Protein AF-A0AAE2BTZ7-F1 (afdb_monomer)

Structure (mmCIF, N/CA/C/O backbone):
data_AF-A0AAE2BTZ7-F1
#
_entry.id   AF-A0AAE2BTZ7-F1
#
loop_
_atom_site.group_PDB
_atom_site.id
_atom_site.type_symbol
_atom_site.label_atom_id
_atom_site.label_alt_id
_atom_site.label_comp_id
_atom_site.label_asym_id
_atom_site.label_entity_id
_atom_site.label_seq_id
_atom_site.pdbx_PDB_ins_code
_atom_site.Cartn_x
_atom_site.Cartn_y
_atom_site.Cartn_z
_atom_site.occupancy
_atom_site.B_iso_or_equiv
_atom_site.auth_seq_id
_atom_site.auth_comp_id
_atom_site.auth_asym_id
_atom_site.auth_atom_id
_atom_site.pdbx_PDB_model_num
ATOM 1 N N . MET A 1 1 ? 13.891 -66.087 16.388 1.00 38.81 1 MET A N 1
ATOM 2 C CA . MET A 1 1 ? 14.483 -64.726 16.412 1.00 38.81 1 MET A CA 1
ATOM 3 C C . MET A 1 1 ? 14.808 -64.371 14.967 1.00 38.81 1 MET A C 1
ATOM 5 O O . MET A 1 1 ? 15.551 -65.118 14.363 1.00 38.81 1 MET A O 1
ATOM 9 N N . ARG A 1 2 ? 14.228 -63.378 14.295 1.00 31.98 2 ARG A N 1
ATOM 10 C CA . ARG A 1 2 ? 13.893 -62.004 14.687 1.00 31.98 2 ARG A CA 1
ATOM 11 C C . ARG A 1 2 ? 12.487 -61.618 14.211 1.00 31.98 2 ARG A C 1
ATOM 13 O O . ARG A 1 2 ? 12.034 -62.075 13.169 1.00 31.98 2 ARG A O 1
ATOM 20 N N . ALA A 1 3 ? 11.835 -60.798 15.027 1.00 35.50 3 ALA A N 1
ATOM 21 C CA . ALA A 1 3 ? 10.498 -60.262 14.836 1.00 35.50 3 ALA A CA 1
ATOM 22 C C . ALA A 1 3 ? 10.443 -59.260 13.668 1.00 35.50 3 ALA A C 1
ATOM 24 O O . ALA A 1 3 ? 11.349 -58.440 13.515 1.00 35.50 3 ALA A O 1
ATOM 25 N N . GLY A 1 4 ? 9.371 -59.330 12.874 1.00 34.28 4 GLY A N 1
ATOM 26 C CA . GLY A 1 4 ? 9.005 -58.303 11.902 1.00 34.28 4 GLY A CA 1
ATOM 27 C C . GLY A 1 4 ? 8.490 -57.059 12.622 1.00 34.28 4 GLY A C 1
ATOM 28 O O . GLY A 1 4 ? 7.611 -57.153 13.478 1.00 34.28 4 GLY A O 1
ATOM 29 N N . LEU A 1 5 ? 9.065 -55.902 12.298 1.00 37.41 5 LEU A N 1
ATOM 30 C CA . LEU A 1 5 ? 8.588 -54.607 12.775 1.00 37.41 5 LEU A CA 1
ATOM 31 C C . LEU A 1 5 ? 7.309 -54.224 12.007 1.00 37.41 5 LEU A C 1
ATOM 33 O O . LEU A 1 5 ? 7.294 -54.332 10.779 1.00 37.41 5 LEU A O 1
ATOM 37 N N . PRO A 1 6 ? 6.240 -53.793 12.696 1.00 36.41 6 PRO A N 1
ATOM 38 C CA . PRO A 1 6 ? 4.984 -53.414 12.062 1.00 36.41 6 PRO A CA 1
ATOM 39 C C . PRO A 1 6 ? 5.128 -52.094 11.296 1.00 36.41 6 PRO A C 1
ATOM 41 O O . PRO A 1 6 ? 5.708 -51.125 11.788 1.00 36.41 6 PRO A O 1
ATOM 44 N N . GLY A 1 7 ? 4.578 -52.065 10.080 1.00 34.19 7 GLY A N 1
ATOM 45 C CA . GLY A 1 7 ? 4.500 -50.869 9.249 1.00 34.19 7 GLY A CA 1
ATOM 46 C C . GLY A 1 7 ? 3.654 -49.785 9.916 1.00 34.19 7 GLY A C 1
ATOM 47 O O . GLY A 1 7 ? 2.502 -50.013 10.283 1.00 34.19 7 GLY A O 1
ATOM 48 N N . ILE A 1 8 ? 4.232 -48.596 10.068 1.00 36.88 8 ILE A N 1
ATOM 49 C CA . ILE A 1 8 ? 3.523 -47.402 10.524 1.00 36.88 8 ILE A CA 1
ATOM 50 C C . ILE A 1 8 ? 2.803 -46.810 9.308 1.00 36.88 8 ILE A C 1
ATOM 52 O O . ILE A 1 8 ? 3.417 -46.164 8.461 1.00 36.88 8 ILE A O 1
ATOM 56 N N . ASN A 1 9 ? 1.495 -47.046 9.222 1.00 32.22 9 ASN A N 1
ATOM 57 C CA . ASN A 1 9 ? 0.607 -46.278 8.355 1.00 32.22 9 ASN A CA 1
ATOM 58 C C . ASN A 1 9 ? 0.383 -44.905 8.996 1.00 32.22 9 ASN A C 1
ATOM 60 O O . ASN A 1 9 ? -0.230 -44.804 10.057 1.00 32.22 9 ASN A O 1
ATOM 64 N N . VAL A 1 10 ? 0.879 -43.848 8.357 1.00 36.38 10 VAL A N 1
ATOM 65 C CA . VAL A 1 10 ? 0.602 -42.467 8.764 1.00 36.38 10 VAL A CA 1
ATOM 66 C C . VAL A 1 10 ? -0.730 -42.061 8.134 1.00 36.38 10 VAL A C 1
ATOM 68 O O . VAL A 1 10 ? -0.799 -41.746 6.948 1.00 36.38 10 VAL A O 1
ATOM 71 N N . THR A 1 11 ? -1.816 -42.116 8.901 1.00 37.38 11 THR A N 1
ATOM 72 C CA . THR A 1 11 ? -3.097 -41.520 8.501 1.00 37.38 11 THR A CA 1
ATOM 73 C C . THR A 1 11 ? -2.983 -39.991 8.536 1.00 37.38 11 THR A C 1
ATOM 75 O O . THR A 1 11 ? -2.417 -39.461 9.497 1.00 37.38 11 THR A O 1
ATOM 78 N N . PRO A 1 12 ? -3.525 -39.249 7.553 1.00 31.81 12 PRO A N 1
ATOM 79 C CA . PRO A 1 12 ? -3.601 -37.800 7.651 1.00 31.81 12 PRO A CA 1
ATOM 80 C C . PRO A 1 12 ? -4.528 -37.424 8.811 1.00 31.81 12 PRO A C 1
ATOM 82 O O . PRO A 1 12 ? -5.665 -37.888 8.878 1.00 31.81 12 PRO A O 1
ATOM 85 N N . TYR A 1 13 ? -4.039 -36.580 9.720 1.00 30.02 13 TYR A N 1
ATOM 86 C CA . TYR A 1 13 ? -4.851 -35.921 10.741 1.00 30.02 13 TYR A CA 1
ATOM 87 C C . TYR A 1 13 ? -5.858 -34.996 10.034 1.00 30.02 13 TYR A C 1
ATOM 89 O O . TYR A 1 13 ? -5.574 -33.832 9.754 1.00 30.02 13 TYR A O 1
ATOM 97 N N . ALA A 1 14 ? -7.034 -35.523 9.699 1.00 36.91 14 ALA A N 1
ATOM 98 C CA . ALA A 1 14 ? -8.214 -34.722 9.416 1.00 36.91 14 ALA A CA 1
ATOM 99 C C . ALA A 1 14 ? -8.785 -34.279 10.769 1.00 36.91 14 ALA A C 1
ATOM 101 O O . ALA A 1 14 ? -9.608 -34.959 11.370 1.00 36.91 14 ALA A O 1
ATOM 102 N N . GLY A 1 15 ? -8.256 -33.179 11.306 1.00 33.31 15 GLY A N 1
ATOM 103 C CA . GLY A 1 15 ? -8.880 -32.501 12.434 1.00 33.31 15 GLY A CA 1
ATOM 104 C C . GLY A 1 15 ? -10.167 -31.841 11.957 1.00 33.31 15 GLY A C 1
ATOM 105 O O . GLY A 1 15 ? -10.117 -30.860 11.215 1.00 33.31 15 GLY A O 1
ATOM 106 N N . ASP A 1 16 ? -11.305 -32.393 12.365 1.00 33.78 16 ASP A N 1
ATOM 107 C CA . ASP A 1 16 ? -12.625 -31.811 12.160 1.00 33.78 16 ASP A CA 1
ATOM 108 C C . ASP A 1 16 ? -12.706 -30.436 12.836 1.00 33.78 16 ASP A C 1
ATOM 110 O O . ASP A 1 16 ? -12.914 -30.315 14.043 1.00 33.78 16 ASP A O 1
ATOM 114 N N . TYR A 1 17 ? -12.591 -29.362 12.054 1.00 36.69 17 TYR A N 1
ATOM 115 C CA . TYR A 1 17 ? -13.020 -28.030 12.483 1.00 36.69 17 TYR A CA 1
ATOM 116 C C . TYR A 1 17 ? -14.547 -27.919 12.375 1.00 36.69 17 TYR A C 1
ATOM 118 O O . TYR A 1 17 ? -15.086 -27.091 11.640 1.00 36.69 17 TYR A O 1
ATOM 126 N N . SER A 1 18 ? -15.274 -28.758 13.107 1.00 37.16 18 SER A N 1
ATOM 127 C CA . SER A 1 18 ? -16.682 -28.501 13.391 1.00 37.16 18 SER A CA 1
ATOM 128 C C . SER A 1 18 ? -16.771 -27.430 14.478 1.00 37.16 18 SER A C 1
ATOM 130 O O . SER A 1 18 ? -16.454 -27.678 15.639 1.00 37.16 18 SER A O 1
ATOM 132 N N . LEU A 1 19 ? -17.190 -26.223 14.084 1.00 39.94 19 LEU A N 1
ATOM 133 C CA . LEU A 1 19 ? -17.519 -25.130 15.001 1.00 39.94 19 LEU A CA 1
ATOM 134 C C . LEU A 1 19 ? -18.556 -25.604 16.044 1.00 39.94 19 LEU A C 1
ATOM 136 O O . LEU A 1 19 ? -19.564 -26.206 15.654 1.00 39.94 19 LEU A O 1
ATOM 140 N N . PRO A 1 20 ? -18.365 -25.327 17.348 1.00 36.34 20 PRO A N 1
ATOM 141 C CA . PRO A 1 20 ? -19.341 -25.685 18.370 1.00 36.34 20 PRO A CA 1
ATOM 142 C C . PRO A 1 20 ? -20.659 -24.928 18.139 1.00 36.34 20 PRO A C 1
ATOM 144 O O . PRO A 1 20 ? -20.695 -23.704 18.024 1.00 36.34 20 PRO A O 1
ATOM 147 N N . LYS A 1 21 ? -21.772 -25.666 18.068 1.00 41.78 21 LYS A N 1
ATOM 148 C CA . LYS A 1 21 ? -23.113 -25.158 17.719 1.00 41.78 21 LYS A CA 1
ATOM 149 C C . LYS A 1 21 ? -23.847 -24.392 18.840 1.00 41.78 21 LYS A C 1
ATOM 151 O O . LYS A 1 21 ? -25.071 -24.305 18.795 1.00 41.78 21 LYS A O 1
ATOM 156 N N . SER A 1 22 ? -23.173 -23.803 19.830 1.00 49.59 22 SER A N 1
ATOM 157 C CA . SER A 1 22 ? -23.888 -23.180 20.965 1.00 49.59 22 SER A CA 1
ATOM 158 C C . SER A 1 22 ? -23.295 -21.887 21.536 1.00 49.59 22 SER A C 1
ATOM 160 O O . SER A 1 22 ? -23.514 -21.591 22.707 1.00 49.59 22 SER A O 1
ATOM 162 N N . GLU A 1 23 ? -22.617 -21.061 20.736 1.00 43.88 23 GLU A N 1
ATOM 163 C CA . GLU A 1 23 ? -22.021 -19.797 21.215 1.00 43.88 23 GLU A CA 1
ATOM 164 C C . GLU A 1 23 ? -22.829 -18.527 20.855 1.00 43.88 23 GLU A C 1
ATOM 166 O O . GLU A 1 23 ? -22.282 -17.449 20.642 1.00 43.88 23 GLU A O 1
ATOM 171 N N . ASN A 1 24 ? -24.162 -18.617 20.795 1.00 45.62 24 ASN A N 1
ATOM 172 C CA . ASN A 1 24 ? -25.027 -17.491 20.389 1.00 45.62 24 ASN A CA 1
ATOM 173 C C . ASN A 1 24 ? -25.547 -16.610 21.548 1.00 45.62 24 ASN A C 1
ATOM 175 O O . ASN A 1 24 ? -26.461 -15.803 21.350 1.00 45.62 24 ASN A O 1
ATOM 179 N N . ALA A 1 25 ? -24.990 -16.736 22.757 1.00 42.78 25 ALA A N 1
ATOM 180 C CA . ALA A 1 25 ? -25.449 -15.975 23.927 1.00 42.78 25 ALA A CA 1
ATOM 181 C C . ALA A 1 25 ? -24.468 -14.887 24.411 1.00 42.78 25 ALA A C 1
ATOM 183 O O . ALA A 1 25 ? -24.919 -13.880 24.948 1.00 42.78 25 ALA A O 1
ATOM 184 N N . ALA A 1 26 ? -23.157 -15.027 24.182 1.00 45.28 26 ALA A N 1
ATOM 185 C CA . ALA A 1 26 ? -22.150 -14.154 24.804 1.00 45.28 26 ALA A CA 1
ATOM 186 C C . ALA A 1 26 ? -21.863 -12.837 24.049 1.00 45.28 26 ALA A C 1
ATOM 188 O O . ALA A 1 26 ? -21.275 -11.919 24.612 1.00 45.28 26 ALA A O 1
ATOM 189 N N . TRP A 1 27 ? -22.302 -12.703 22.793 1.00 48.53 27 TRP A N 1
ATOM 190 C CA . TRP A 1 27 ? -21.888 -11.600 21.909 1.00 48.53 27 TRP A CA 1
ATOM 191 C C . TRP A 1 27 ? -22.938 -10.490 21.710 1.00 48.53 27 TRP A C 1
ATOM 193 O O . TRP A 1 27 ? -22.724 -9.581 20.911 1.00 48.53 27 TRP A O 1
ATOM 203 N N . ARG A 1 28 ? -24.060 -10.496 22.448 1.00 45.94 28 ARG A N 1
ATOM 204 C CA . ARG A 1 28 ? -25.170 -9.521 22.298 1.00 45.94 28 ARG A CA 1
ATOM 205 C C . ARG A 1 28 ? -24.895 -8.123 22.888 1.00 45.94 28 ARG A C 1
ATOM 207 O O . ARG A 1 28 ? -25.807 -7.471 23.385 1.00 45.94 28 ARG A O 1
ATOM 214 N N . GLY A 1 29 ? -23.652 -7.655 22.842 1.00 50.81 29 GLY A N 1
ATOM 215 C CA . GLY A 1 29 ? -23.270 -6.350 23.396 1.00 50.81 29 GLY A CA 1
ATOM 216 C C . GLY A 1 29 ? -21.878 -5.855 23.016 1.00 50.81 29 GLY A C 1
ATOM 217 O O . GLY A 1 29 ? -21.528 -4.728 23.354 1.00 50.81 29 GLY A O 1
ATOM 218 N N . VAL A 1 30 ? -21.082 -6.654 22.297 1.00 54.88 30 VAL A N 1
ATOM 219 C CA . VAL A 1 30 ? -19.806 -6.180 21.757 1.00 54.88 30 VAL A CA 1
ATOM 220 C C . VAL A 1 30 ? -20.121 -5.413 20.473 1.00 54.88 30 VAL A C 1
ATOM 222 O O . VAL A 1 30 ? -20.636 -6.024 19.532 1.00 54.88 30 VAL A O 1
ATOM 225 N N . PRO A 1 31 ? -19.871 -4.089 20.403 1.00 54.28 31 PRO A N 1
ATOM 226 C CA . PRO A 1 31 ? -20.036 -3.360 19.154 1.00 54.28 31 PRO A CA 1
ATOM 227 C C . PRO A 1 31 ? -19.192 -4.055 18.082 1.00 54.28 31 PRO A C 1
ATOM 229 O O . PRO A 1 31 ? -18.074 -4.478 18.393 1.00 54.28 31 PRO A O 1
ATOM 232 N N . PRO A 1 32 ? -19.700 -4.219 16.846 1.00 57.31 32 PRO A N 1
ATOM 233 C CA . PRO A 1 32 ? -18.984 -4.939 15.804 1.00 57.31 32 PRO A CA 1
ATOM 234 C C . PRO A 1 32 ? -17.583 -4.346 15.666 1.00 57.31 32 PRO A C 1
ATOM 236 O O . PRO A 1 32 ? -17.412 -3.198 15.253 1.00 57.31 32 PRO A O 1
ATOM 239 N N . THR A 1 33 ? -16.572 -5.114 16.067 1.00 59.81 33 THR A N 1
ATOM 240 C CA . THR A 1 33 ? -15.187 -4.679 15.962 1.00 59.81 33 THR A CA 1
ATOM 241 C C . THR A 1 33 ? -14.870 -4.548 14.482 1.00 59.81 33 THR A C 1
ATOM 243 O O . THR A 1 33 ? -15.065 -5.481 13.697 1.00 59.81 33 THR A O 1
ATOM 246 N N . ILE A 1 34 ? -14.403 -3.363 14.074 1.00 66.81 34 ILE A N 1
ATOM 247 C CA . ILE A 1 34 ? -13.940 -3.140 12.704 1.00 66.81 34 ILE A CA 1
ATOM 248 C C . ILE A 1 34 ? -12.759 -4.084 12.481 1.00 66.81 34 ILE A C 1
ATOM 250 O O . ILE A 1 34 ? -11.638 -3.844 12.935 1.00 66.81 34 ILE A O 1
ATOM 254 N N . THR A 1 35 ? -13.041 -5.197 11.810 1.00 78.19 35 THR A N 1
ATOM 255 C CA . THR A 1 35 ? -12.050 -6.223 11.515 1.00 78.19 35 THR A CA 1
ATOM 256 C C . THR A 1 35 ? -11.060 -5.644 10.516 1.00 78.19 35 THR A C 1
ATOM 258 O O . THR A 1 35 ? -11.434 -5.291 9.396 1.00 78.19 35 THR A O 1
ATOM 261 N N . MET A 1 36 ? -9.790 -5.541 10.907 1.00 86.56 36 MET A N 1
ATOM 262 C CA . MET A 1 36 ? -8.735 -5.174 9.968 1.00 86.56 36 MET A CA 1
ATOM 263 C C . MET A 1 36 ? -8.507 -6.310 8.989 1.00 86.56 36 MET A C 1
ATOM 265 O O . MET A 1 36 ? -8.199 -7.433 9.382 1.00 86.56 36 MET A O 1
ATOM 269 N N . ARG A 1 37 ? -8.625 -5.994 7.703 1.00 93.31 37 ARG A N 1
ATOM 270 C CA . ARG A 1 37 ? -8.323 -6.920 6.620 1.00 93.31 37 ARG A CA 1
ATOM 271 C C . ARG A 1 37 ? -7.193 -6.359 5.779 1.00 93.31 37 ARG A C 1
ATOM 273 O O . ARG A 1 37 ? -7.306 -5.276 5.204 1.00 93.31 37 ARG A O 1
ATOM 280 N N . ILE A 1 38 ? -6.105 -7.111 5.736 1.00 95.12 38 ILE A N 1
ATOM 281 C CA . ILE A 1 38 ? -4.864 -6.744 5.065 1.00 95.12 38 ILE A CA 1
ATOM 282 C C . ILE A 1 38 ? -4.673 -7.708 3.903 1.00 95.12 38 ILE A C 1
ATOM 284 O O . ILE A 1 38 ? -4.874 -8.910 4.059 1.00 95.12 38 ILE A O 1
ATOM 288 N N . GLY A 1 39 ? -4.305 -7.184 2.740 1.00 94.88 39 GLY A N 1
ATOM 289 C CA . GLY A 1 39 ? -3.989 -7.994 1.572 1.00 94.88 39 GLY A CA 1
ATOM 290 C C . GLY A 1 39 ? -2.614 -7.678 1.005 1.00 94.88 39 GLY A C 1
ATOM 291 O O . GLY A 1 39 ? -2.009 -6.644 1.298 1.00 94.88 39 GLY A O 1
ATOM 292 N N . PHE A 1 40 ? -2.160 -8.543 0.107 1.00 93.94 40 PHE A N 1
ATOM 293 C CA . PHE A 1 40 ? -1.043 -8.260 -0.782 1.00 93.94 40 PHE A CA 1
ATOM 294 C C . PHE A 1 40 ? -1.310 -8.860 -2.163 1.00 93.94 40 PHE A C 1
ATOM 296 O O . PHE A 1 40 ? -1.968 -9.893 -2.283 1.00 93.94 40 PHE A O 1
ATOM 303 N N . TRP A 1 41 ? -0.816 -8.211 -3.216 1.00 94.12 41 TRP A N 1
ATOM 304 C CA . TRP A 1 41 ? -0.949 -8.710 -4.579 1.00 94.12 41 TRP A CA 1
ATOM 305 C C . TRP A 1 41 ? 0.242 -8.320 -5.452 1.00 94.12 41 TRP A C 1
ATOM 307 O O . TRP A 1 41 ? 0.524 -7.144 -5.679 1.00 94.12 41 TRP A O 1
ATOM 317 N N . ASN A 1 42 ? 0.910 -9.328 -6.005 1.00 91.94 42 ASN A N 1
ATOM 318 C CA . ASN A 1 42 ? 1.844 -9.149 -7.107 1.00 91.94 42 ASN A CA 1
ATOM 319 C C . ASN A 1 42 ? 1.085 -8.969 -8.433 1.00 91.94 42 ASN A C 1
ATOM 321 O O . ASN A 1 42 ? 0.561 -9.928 -9.003 1.00 91.94 42 ASN A O 1
ATOM 325 N N . VAL A 1 43 ? 1.023 -7.728 -8.922 1.00 89.44 43 VAL A N 1
ATOM 326 C CA . VAL A 1 43 ? 0.234 -7.360 -10.112 1.00 89.44 43 VAL A CA 1
ATOM 327 C C . VAL A 1 43 ? 1.003 -7.517 -11.426 1.00 89.44 43 VAL A C 1
ATOM 329 O O . VAL A 1 43 ? 0.366 -7.555 -12.489 1.00 89.44 43 VAL A O 1
ATOM 332 N N . ARG A 1 44 ? 2.341 -7.637 -11.353 1.00 86.69 44 ARG A N 1
ATOM 333 C CA . ARG A 1 44 ? 3.292 -7.716 -12.482 1.00 86.69 44 ARG A CA 1
ATOM 334 C C . ARG A 1 44 ? 3.154 -6.581 -13.504 1.00 86.69 44 ARG A C 1
ATOM 336 O O . ARG A 1 44 ? 3.282 -6.788 -14.711 1.00 86.69 44 ARG A O 1
ATOM 343 N N . GLY A 1 45 ? 2.911 -5.370 -13.017 1.00 84.38 45 GLY A N 1
ATOM 344 C CA . GLY A 1 45 ? 2.709 -4.157 -13.803 1.00 84.38 45 GLY A CA 1
ATOM 345 C C . GLY A 1 45 ? 1.375 -3.490 -13.479 1.00 84.38 45 GLY A C 1
ATOM 346 O O . GLY A 1 45 ? 0.310 -4.092 -13.616 1.00 84.38 45 GLY A O 1
ATOM 347 N N . PHE A 1 46 ? 1.433 -2.219 -13.091 1.00 85.19 46 PHE A N 1
ATOM 348 C CA . PHE A 1 46 ? 0.301 -1.436 -12.595 1.00 85.19 46 PHE A CA 1
ATOM 349 C C . PHE A 1 46 ? 0.032 -0.175 -13.433 1.00 85.19 46 PHE A C 1
ATOM 351 O O . PHE A 1 46 ? -0.548 0.791 -12.952 1.00 85.19 46 PHE A O 1
ATOM 358 N N . ASN A 1 47 ? 0.433 -0.175 -14.708 1.00 83.25 47 ASN A N 1
ATOM 359 C CA . ASN A 1 47 ? 0.256 0.976 -15.605 1.00 83.25 47 ASN A CA 1
ATOM 360 C C . ASN A 1 47 ? -1.071 0.955 -16.397 1.00 83.25 47 ASN A C 1
ATOM 362 O O . ASN A 1 47 ? -1.458 1.945 -17.008 1.00 83.25 47 ASN A O 1
ATOM 366 N N . ARG A 1 48 ? -1.790 -0.176 -16.412 1.00 84.38 48 ARG A N 1
ATOM 367 C CA . ARG A 1 48 ? -3.017 -0.340 -17.213 1.00 84.38 48 ARG A CA 1
ATOM 368 C C . ARG A 1 48 ? -4.279 -0.076 -16.376 1.00 84.38 48 ARG A C 1
ATOM 370 O O . ARG A 1 48 ? -4.399 -0.687 -15.314 1.00 84.38 48 ARG A O 1
ATOM 377 N N . PRO A 1 49 ? -5.272 0.690 -16.874 1.00 84.31 49 PRO A N 1
ATOM 378 C CA . PRO A 1 49 ? -6.525 0.958 -16.154 1.00 84.31 49 PRO A CA 1
ATOM 379 C C . PRO A 1 49 ? -7.278 -0.295 -15.685 1.00 84.31 49 PRO A C 1
ATOM 381 O O . PRO A 1 49 ? -7.821 -0.322 -14.585 1.00 84.31 49 PRO A O 1
ATOM 384 N N . LEU A 1 50 ? -7.252 -1.377 -16.473 1.00 85.44 50 LEU A N 1
ATOM 385 C CA . LEU A 1 50 ? -7.861 -2.657 -16.086 1.00 85.44 50 LEU A CA 1
ATOM 386 C C . LEU A 1 50 ? -7.274 -3.221 -14.782 1.00 85.44 50 LEU A C 1
ATOM 388 O O . LEU A 1 50 ? -7.995 -3.810 -13.981 1.00 85.44 50 LEU A O 1
ATOM 392 N N . LYS A 1 51 ? -5.975 -3.013 -14.534 1.00 87.62 51 LYS A N 1
ATOM 393 C CA . LYS A 1 51 ? -5.321 -3.438 -13.290 1.00 87.62 51 LYS A CA 1
ATOM 394 C C . LYS A 1 51 ? -5.747 -2.562 -12.115 1.00 87.62 51 LYS A C 1
ATOM 396 O O . LYS A 1 51 ? -5.939 -3.093 -11.027 1.00 87.62 51 LYS A O 1
ATOM 401 N N . HIS A 1 52 ? -5.940 -1.259 -12.334 1.00 90.88 52 HIS A N 1
ATOM 402 C CA . HIS A 1 52 ? -6.466 -0.341 -11.3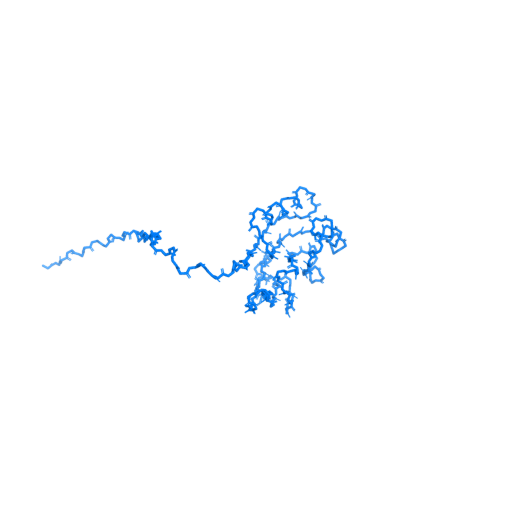14 1.00 90.88 52 HIS A CA 1
ATOM 403 C C . HIS A 1 52 ? -7.855 -0.792 -10.859 1.00 90.88 52 HIS A C 1
ATOM 405 O O . HIS A 1 52 ? -8.079 -0.962 -9.663 1.00 90.88 52 HIS A O 1
ATOM 411 N N . ASN A 1 53 ? -8.734 -1.111 -11.814 1.00 90.25 53 ASN A N 1
ATOM 412 C CA . ASN A 1 53 ? -10.066 -1.651 -11.532 1.00 90.25 53 ASN A CA 1
ATOM 413 C C . ASN A 1 53 ? -10.002 -3.005 -10.817 1.00 90.25 53 ASN A C 1
ATOM 415 O O . ASN A 1 53 ? -10.761 -3.231 -9.881 1.00 90.25 53 ASN A O 1
ATOM 419 N N . GLY A 1 54 ? -9.080 -3.888 -11.212 1.00 91.75 54 GLY A N 1
ATOM 420 C CA . GLY A 1 54 ? -8.868 -5.164 -10.527 1.00 91.75 54 GLY A CA 1
ATOM 421 C C . GLY A 1 54 ? -8.458 -4.984 -9.063 1.00 91.75 54 GLY A C 1
ATOM 422 O O . GLY A 1 54 ? -8.999 -5.651 -8.185 1.00 91.75 54 GLY A O 1
ATOM 423 N N . VAL A 1 55 ? -7.546 -4.049 -8.778 1.00 92.44 55 VAL A N 1
ATOM 424 C CA . VAL A 1 55 ? -7.129 -3.733 -7.402 1.00 92.44 55 VAL A CA 1
ATOM 425 C C . VAL A 1 55 ? -8.278 -3.107 -6.609 1.00 92.44 55 VAL A C 1
ATOM 427 O O . VAL A 1 55 ? -8.512 -3.493 -5.465 1.00 92.44 55 VAL A O 1
ATOM 430 N N . ALA A 1 56 ? -9.051 -2.206 -7.218 1.00 92.75 56 ALA A N 1
ATOM 431 C CA . ALA A 1 56 ? -10.239 -1.634 -6.588 1.00 92.75 56 ALA A CA 1
ATOM 432 C C . ALA A 1 56 ? -11.309 -2.682 -6.281 1.00 92.75 56 ALA A C 1
ATOM 434 O O . ALA A 1 56 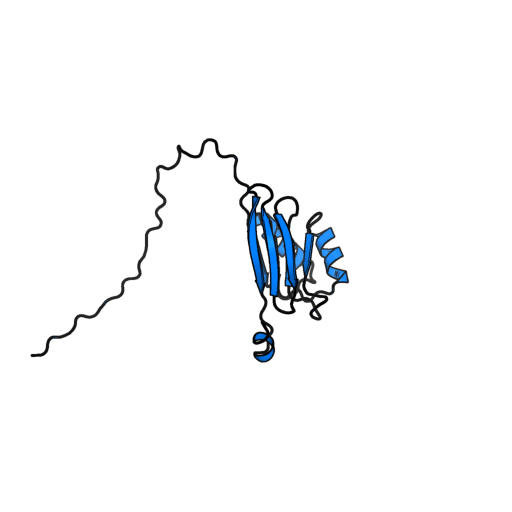? -11.884 -2.683 -5.191 1.00 92.75 56 ALA A O 1
ATOM 435 N N . HIS A 1 57 ? -11.527 -3.619 -7.200 1.00 94.06 57 HIS A N 1
ATOM 436 C CA . HIS A 1 57 ? -12.434 -4.736 -6.990 1.00 94.06 57 HIS A CA 1
ATOM 437 C C . HIS A 1 57 ? -11.962 -5.635 -5.840 1.00 94.06 57 HIS A C 1
ATOM 439 O O . HIS A 1 57 ? -12.759 -5.967 -4.965 1.00 94.06 57 HIS A O 1
ATOM 445 N N . LEU A 1 58 ? -10.663 -5.955 -5.780 1.00 93.62 58 LEU A N 1
ATOM 446 C CA . LEU A 1 58 ? -10.069 -6.741 -4.695 1.00 93.62 58 LEU A CA 1
ATOM 447 C C . LEU A 1 58 ? -10.285 -6.080 -3.327 1.00 93.62 58 LEU A C 1
ATOM 449 O O . LEU A 1 58 ? -10.693 -6.752 -2.378 1.00 93.62 58 LEU A O 1
ATOM 453 N N . ILE A 1 59 ? -10.031 -4.772 -3.232 1.00 94.25 59 ILE A N 1
ATOM 454 C CA . ILE A 1 59 ? -10.229 -3.995 -2.003 1.00 94.25 59 ILE A CA 1
ATOM 455 C C . ILE A 1 59 ? -11.698 -4.016 -1.591 1.00 94.25 59 ILE A C 1
ATOM 457 O O . ILE A 1 59 ? -11.999 -4.301 -0.432 1.00 94.25 59 ILE A O 1
ATOM 461 N N . LYS A 1 60 ? -12.612 -3.756 -2.531 1.00 93.56 60 LYS A N 1
ATOM 462 C CA . LYS A 1 60 ? -14.049 -3.6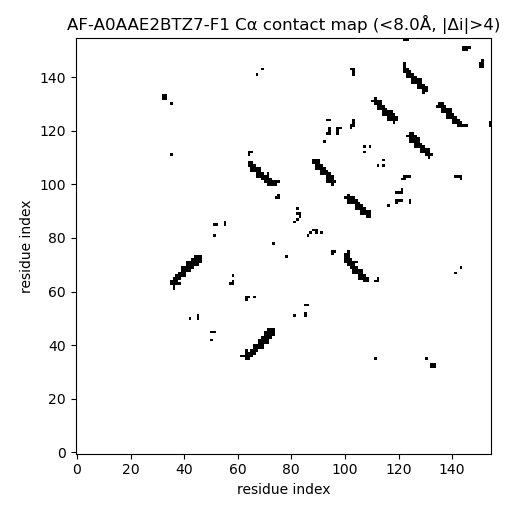74 -2.254 1.00 93.56 60 LYS A CA 1
ATOM 463 C C . LYS A 1 60 ? -14.633 -5.021 -1.827 1.00 93.56 60 LYS A C 1
ATOM 465 O O . LYS A 1 60 ? -15.283 -5.086 -0.786 1.00 93.56 60 LYS A O 1
ATOM 470 N N . ASN A 1 61 ? -14.380 -6.090 -2.584 1.00 95.06 61 ASN A N 1
ATOM 471 C CA . ASN A 1 61 ? -14.943 -7.414 -2.297 1.00 95.06 61 ASN A CA 1
ATOM 472 C C . ASN A 1 61 ? -14.434 -7.978 -0.971 1.00 95.06 61 ASN A C 1
ATOM 474 O O . ASN A 1 61 ? -15.208 -8.539 -0.198 1.00 95.06 61 ASN A O 1
ATOM 478 N N . ASN A 1 62 ? -13.146 -7.794 -0.681 1.00 94.12 62 ASN A N 1
ATOM 479 C CA . ASN A 1 62 ? -12.561 -8.317 0.548 1.00 94.12 62 ASN A CA 1
ATOM 480 C C . ASN A 1 62 ? -12.644 -7.332 1.717 1.00 94.12 62 ASN A C 1
ATOM 482 O O . ASN A 1 62 ? -12.314 -7.716 2.835 1.00 94.12 62 ASN A O 1
ATOM 486 N N . ARG A 1 63 ? -13.125 -6.100 1.502 1.00 93.31 63 ARG A N 1
ATOM 487 C CA . ARG A 1 63 ? -13.169 -5.021 2.506 1.00 93.31 63 ARG A CA 1
ATOM 488 C C . ARG A 1 63 ? -11.788 -4.747 3.112 1.00 93.31 63 ARG A C 1
ATOM 490 O O . ARG A 1 63 ? -11.640 -4.676 4.329 1.00 93.31 63 ARG A O 1
ATOM 497 N N . LEU A 1 64 ? -10.769 -4.663 2.259 1.00 95.38 64 LEU A N 1
ATOM 498 C CA . LEU A 1 64 ? -9.395 -4.428 2.703 1.00 95.38 64 LEU A CA 1
ATOM 499 C C . LEU A 1 64 ? -9.236 -2.992 3.209 1.00 95.38 64 LEU A C 1
ATOM 501 O O . LEU A 1 64 ? -9.740 -2.055 2.594 1.00 95.38 64 LEU A O 1
ATOM 505 N N . CYS A 1 65 ? -8.492 -2.821 4.297 1.00 94.56 65 CYS A N 1
ATOM 506 C CA . CYS A 1 65 ? -8.087 -1.509 4.807 1.00 94.56 65 CYS A CA 1
ATOM 507 C C . CYS A 1 65 ? -6.624 -1.172 4.491 1.00 94.56 65 CYS A C 1
ATOM 509 O O . CYS A 1 65 ? -6.234 -0.012 4.579 1.00 94.56 65 CYS A O 1
ATOM 511 N N . LEU A 1 66 ? -5.825 -2.179 4.132 1.00 96.44 66 LEU A N 1
ATOM 512 C CA . LEU A 1 66 ? -4.407 -2.076 3.800 1.00 96.44 66 LEU A CA 1
ATOM 513 C C . LEU A 1 66 ? -4.095 -3.081 2.686 1.00 96.44 66 LEU A C 1
ATOM 515 O O . LEU A 1 66 ? -4.498 -4.244 2.771 1.00 96.44 66 LEU A O 1
ATOM 519 N N . LEU A 1 67 ? -3.380 -2.644 1.653 1.00 97.06 67 LEU A N 1
ATOM 520 C CA . LEU A 1 67 ? -2.961 -3.496 0.545 1.00 97.06 67 LEU A CA 1
ATOM 521 C C . LEU A 1 67 ? -1.516 -3.193 0.139 1.00 97.06 67 LEU A C 1
ATOM 523 O O . LEU A 1 67 ? -1.185 -2.056 -0.192 1.00 97.06 67 LEU A O 1
ATOM 527 N N . GLY A 1 68 ? -0.681 -4.231 0.100 1.00 95.69 68 GLY A N 1
ATOM 528 C CA . GLY A 1 68 ? 0.635 -4.190 -0.538 1.00 95.69 68 GLY A CA 1
ATOM 529 C C . GLY A 1 68 ? 0.561 -4.625 -2.002 1.00 95.69 68 GLY A C 1
ATOM 530 O O . GLY A 1 68 ? 0.152 -5.741 -2.304 1.00 95.69 68 GLY A O 1
ATOM 531 N N . ILE A 1 69 ? 0.972 -3.767 -2.924 1.00 93.44 69 ILE A N 1
ATOM 532 C CA . ILE A 1 69 ? 0.996 -4.014 -4.365 1.00 93.44 69 ILE A CA 1
ATOM 533 C C . ILE A 1 69 ? 2.453 -4.205 -4.792 1.00 93.44 69 ILE A C 1
ATOM 535 O O . ILE A 1 69 ? 3.279 -3.304 -4.630 1.00 93.44 69 ILE A O 1
ATOM 539 N N . LEU A 1 70 ? 2.765 -5.378 -5.346 1.00 91.12 70 LEU A N 1
ATOM 540 C CA . LEU A 1 70 ? 4.125 -5.765 -5.731 1.00 91.12 70 LEU A CA 1
ATOM 541 C C . LEU A 1 70 ? 4.312 -5.766 -7.253 1.00 91.12 70 LEU A C 1
ATOM 543 O O . LEU A 1 70 ? 3.371 -6.011 -8.012 1.00 91.12 70 LEU A O 1
ATOM 547 N N . GLU A 1 71 ? 5.550 -5.525 -7.685 1.00 86.44 71 GLU A N 1
ATOM 548 C CA . GLU A 1 71 ? 5.961 -5.420 -9.090 1.00 86.44 71 GLU A CA 1
ATOM 549 C C . GLU A 1 71 ? 5.136 -4.399 -9.886 1.00 86.44 71 GLU A C 1
ATOM 551 O O . GLU A 1 71 ? 4.643 -4.685 -10.979 1.00 86.44 71 GLU A O 1
ATOM 556 N N . THR A 1 72 ? 4.962 -3.191 -9.352 1.00 83.06 72 THR A N 1
ATOM 557 C CA . THR A 1 72 ? 4.135 -2.160 -9.997 1.00 83.06 72 THR A CA 1
ATOM 558 C C . THR A 1 72 ? 4.705 -1.685 -11.333 1.00 83.06 72 THR A C 1
ATOM 560 O O . THR A 1 72 ? 3.915 -1.393 -12.230 1.00 83.06 72 THR A O 1
ATOM 563 N N . LYS A 1 73 ? 6.035 -1.658 -11.518 1.00 81.81 73 LYS A N 1
ATOM 564 C CA . LYS A 1 73 ? 6.679 -1.176 -12.760 1.00 81.81 73 LYS A CA 1
ATOM 565 C C . LYS A 1 73 ? 6.202 0.244 -13.121 1.00 81.81 73 LYS A C 1
ATOM 567 O O . LYS A 1 73 ? 5.885 0.522 -14.277 1.00 81.81 73 LYS A O 1
ATOM 572 N N . LEU A 1 74 ? 6.058 1.099 -12.109 1.00 78.44 74 LEU A N 1
ATOM 573 C CA . LEU A 1 74 ? 5.532 2.460 -12.215 1.00 78.44 74 LEU A CA 1
ATOM 574 C C . LEU A 1 74 ? 6.620 3.496 -11.915 1.00 78.44 74 LEU A C 1
ATOM 576 O O . LEU A 1 74 ? 7.597 3.214 -11.227 1.00 78.44 74 LEU A O 1
ATOM 580 N N . THR A 1 75 ? 6.417 4.716 -12.408 1.00 75.56 75 THR A N 1
ATOM 581 C CA . THR A 1 75 ? 7.200 5.899 -12.030 1.00 75.56 75 THR A CA 1
ATOM 582 C C . THR A 1 75 ? 6.489 6.679 -10.922 1.00 75.56 75 THR A C 1
ATOM 584 O O . THR A 1 75 ? 5.258 6.648 -10.828 1.00 75.56 75 THR A O 1
ATOM 587 N N . THR A 1 76 ? 7.244 7.415 -10.102 1.00 71.75 76 THR A N 1
ATOM 588 C CA . THR A 1 76 ? 6.717 8.185 -8.958 1.00 71.75 76 THR A CA 1
ATOM 589 C C . THR A 1 76 ? 5.617 9.173 -9.371 1.00 71.75 76 THR A C 1
ATOM 591 O O . THR A 1 76 ? 4.575 9.254 -8.720 1.00 71.75 76 THR A O 1
ATOM 594 N N . SER A 1 77 ? 5.772 9.842 -10.521 1.00 75.44 77 SER A N 1
ATOM 595 C CA . SER A 1 77 ? 4.795 10.806 -11.054 1.00 75.44 77 SER A CA 1
ATOM 596 C C . SER A 1 77 ? 3.446 10.184 -11.441 1.00 75.44 77 SER A C 1
ATOM 598 O O . SER A 1 77 ? 2.410 10.848 -11.380 1.00 75.44 77 SER A O 1
ATOM 600 N N . ALA A 1 78 ? 3.417 8.901 -11.813 1.00 78.75 78 ALA A N 1
ATOM 601 C CA . ALA A 1 78 ? 2.184 8.222 -12.195 1.00 78.75 78 ALA A CA 1
ATOM 602 C C . ALA A 1 78 ? 1.346 7.790 -10.980 1.00 78.75 78 ALA A C 1
ATOM 604 O O . ALA A 1 78 ? 0.117 7.780 -11.071 1.00 78.75 78 ALA A O 1
ATOM 605 N N . ILE A 1 79 ? 1.980 7.456 -9.848 1.00 83.25 79 ILE A N 1
ATOM 606 C CA . ILE A 1 79 ? 1.294 6.888 -8.676 1.00 83.25 79 ILE A CA 1
ATOM 607 C C . ILE A 1 79 ? 0.292 7.869 -8.097 1.00 83.25 79 ILE A C 1
ATOM 609 O O . ILE A 1 79 ? -0.871 7.510 -7.957 1.00 83.25 79 ILE A O 1
ATOM 613 N N . ALA A 1 80 ? 0.726 9.089 -7.766 1.00 83.88 80 ALA A N 1
ATOM 614 C CA . ALA A 1 80 ? -0.133 10.064 -7.095 1.00 83.88 80 ALA A CA 1
ATOM 615 C C . ALA A 1 80 ? -1.436 10.276 -7.880 1.00 83.88 80 ALA A C 1
ATOM 617 O O . ALA A 1 80 ? -2.528 10.215 -7.321 1.00 83.88 80 ALA A O 1
ATOM 618 N N . ARG A 1 81 ? -1.329 10.389 -9.209 1.00 87.25 81 ARG A N 1
ATOM 619 C CA . ARG A 1 81 ? -2.482 10.485 -10.111 1.00 87.25 81 ARG A CA 1
ATOM 620 C C . ARG A 1 81 ? -3.360 9.230 -10.091 1.00 87.25 81 ARG A C 1
ATOM 622 O O . ARG A 1 81 ? -4.581 9.354 -10.045 1.00 87.25 81 ARG A O 1
ATOM 629 N N . ILE A 1 82 ? -2.771 8.034 -10.145 1.00 87.50 82 ILE A N 1
ATOM 630 C CA . ILE A 1 82 ? -3.516 6.762 -10.130 1.00 87.50 82 ILE A CA 1
ATOM 631 C C . ILE A 1 82 ? -4.245 6.574 -8.797 1.00 87.50 82 ILE A C 1
ATOM 633 O O . ILE A 1 82 ? -5.425 6.224 -8.803 1.00 87.50 82 ILE A O 1
ATOM 637 N N . ILE A 1 83 ? -3.566 6.817 -7.676 1.00 90.19 83 ILE A N 1
ATOM 638 C CA . ILE A 1 83 ? -4.119 6.652 -6.331 1.00 90.19 83 ILE A CA 1
ATOM 639 C C . ILE A 1 83 ? -5.226 7.664 -6.084 1.00 90.19 83 ILE A C 1
ATOM 641 O O . ILE A 1 83 ? -6.332 7.247 -5.768 1.00 90.19 83 ILE A O 1
ATOM 645 N N . ASN A 1 84 ? -4.998 8.953 -6.344 1.00 89.00 84 ASN A N 1
ATOM 646 C CA . ASN A 1 84 ? -6.029 9.973 -6.143 1.00 89.00 84 ASN A CA 1
ATOM 647 C C . ASN A 1 84 ? -7.280 9.713 -6.994 1.00 89.00 84 ASN A C 1
ATOM 649 O O . ASN A 1 84 ? -8.395 9.955 -6.542 1.00 89.00 84 ASN A O 1
ATOM 653 N N . ARG A 1 85 ? -7.108 9.184 -8.213 1.00 89.62 85 ARG A N 1
ATOM 654 C CA . ARG A 1 85 ? -8.224 8.842 -9.103 1.00 89.62 85 ARG A CA 1
ATOM 655 C C . ARG A 1 85 ? -8.960 7.565 -8.687 1.00 89.62 85 ARG A C 1
ATOM 657 O O . ARG A 1 85 ? -10.178 7.508 -8.802 1.00 89.62 85 ARG A O 1
ATOM 664 N N . THR A 1 86 ? -8.235 6.516 -8.301 1.00 88.06 86 THR A N 1
ATOM 665 C CA . THR A 1 86 ? -8.811 5.169 -8.100 1.00 88.06 86 THR A CA 1
ATOM 666 C C . THR A 1 86 ? -9.225 4.933 -6.646 1.00 88.06 86 THR A C 1
ATOM 668 O O . THR A 1 86 ? -10.179 4.207 -6.379 1.00 88.06 86 THR A O 1
ATOM 671 N N . PHE A 1 87 ? -8.514 5.559 -5.711 1.00 90.56 87 PHE A N 1
ATOM 672 C CA . PHE A 1 87 ? -8.642 5.392 -4.266 1.00 90.56 87 PHE A CA 1
ATOM 673 C C . PHE A 1 87 ? -8.664 6.768 -3.579 1.00 90.56 87 PHE A C 1
ATOM 675 O O . PHE A 1 87 ? -7.736 7.113 -2.844 1.00 90.56 87 PHE A O 1
ATOM 682 N N . PRO A 1 88 ? -9.693 7.595 -3.828 1.00 91.50 88 PRO A N 1
ATOM 683 C CA . PRO A 1 88 ? -9.766 8.928 -3.242 1.00 91.50 88 PRO A CA 1
ATOM 684 C C . PRO A 1 88 ? -9.723 8.852 -1.710 1.00 91.50 88 PRO A C 1
ATOM 686 O O . PRO A 1 88 ? -10.419 8.044 -1.092 1.00 91.50 88 PRO A O 1
ATOM 689 N N . GLY A 1 89 ? -8.872 9.681 -1.103 1.00 92.00 89 GLY A N 1
ATOM 690 C CA . GLY A 1 89 ? -8.669 9.730 0.348 1.00 92.00 89 GLY A CA 1
ATOM 691 C C . GLY A 1 89 ? -7.791 8.615 0.928 1.00 92.00 89 GLY A C 1
ATOM 692 O O . GLY A 1 89 ? -7.552 8.616 2.133 1.00 92.00 89 GLY A O 1
ATOM 693 N N . TRP A 1 90 ? -7.295 7.677 0.116 1.00 95.31 90 TRP A N 1
ATOM 694 C CA . TRP A 1 90 ? -6.321 6.685 0.574 1.00 95.31 90 TRP A CA 1
ATOM 695 C C . TRP A 1 90 ? -4.912 7.273 0.612 1.00 95.31 90 TRP A C 1
ATOM 697 O O . TRP A 1 90 ? -4.532 8.092 -0.224 1.00 95.31 90 TRP A O 1
ATOM 707 N N . CYS A 1 91 ? -4.118 6.806 1.569 1.00 95.25 91 CYS A N 1
ATOM 708 C CA . CYS A 1 91 ? -2.710 7.156 1.691 1.00 95.25 91 CYS A CA 1
ATOM 709 C C . CYS A 1 91 ? -1.829 6.094 1.023 1.00 95.25 91 CYS A C 1
ATOM 711 O O . CYS A 1 91 ? -2.267 4.963 0.793 1.00 95.25 91 CYS A O 1
ATOM 713 N N . GLN A 1 92 ? -0.585 6.467 0.709 1.00 94.31 92 GLN A N 1
ATOM 714 C CA . GLN A 1 92 ? 0.375 5.571 0.071 1.00 94.31 92 GLN A CA 1
ATOM 715 C C . GLN A 1 92 ? 1.804 5.765 0.588 1.00 94.31 92 GLN A C 1
ATOM 717 O O . GLN A 1 92 ? 2.188 6.866 0.978 1.00 94.31 92 GLN A O 1
ATOM 722 N N . THR A 1 93 ? 2.594 4.696 0.539 1.00 93.69 93 THR A N 1
ATOM 723 C CA . THR A 1 93 ? 4.051 4.709 0.706 1.00 93.69 93 THR A CA 1
ATOM 724 C C . THR A 1 93 ? 4.662 3.716 -0.275 1.00 93.69 93 THR A C 1
ATOM 726 O O . THR A 1 93 ? 4.005 2.759 -0.693 1.00 93.69 93 THR A O 1
ATOM 729 N N . ASN A 1 94 ? 5.902 3.942 -0.690 1.00 93.06 94 ASN A N 1
ATOM 730 C CA . ASN A 1 94 ? 6.541 3.140 -1.720 1.00 93.06 94 ASN A CA 1
ATOM 731 C C . ASN A 1 94 ? 8.070 3.221 -1.618 1.00 93.06 94 ASN A C 1
ATOM 733 O O . ASN A 1 94 ? 8.601 4.077 -0.919 1.00 93.06 94 ASN A O 1
ATOM 737 N N . ASN A 1 95 ? 8.765 2.334 -2.330 1.00 89.31 95 ASN A N 1
ATOM 738 C CA . ASN A 1 95 ? 10.229 2.297 -2.378 1.00 89.31 95 ASN A CA 1
ATOM 739 C C . ASN A 1 95 ? 10.825 2.803 -3.704 1.00 89.31 95 ASN A C 1
ATOM 741 O O . ASN A 1 95 ? 11.902 2.370 -4.108 1.00 89.31 95 ASN A O 1
ATOM 745 N N . PHE A 1 96 ? 10.119 3.666 -4.434 1.00 82.75 96 PHE A N 1
ATOM 746 C CA . PHE A 1 96 ? 10.470 3.974 -5.824 1.00 82.75 96 PHE A CA 1
ATOM 747 C C . PHE A 1 96 ? 11.666 4.919 -5.923 1.00 82.75 96 PHE A C 1
ATOM 749 O O . PHE A 1 96 ? 12.412 4.846 -6.895 1.00 82.75 96 PHE A O 1
ATOM 756 N N . ASP A 1 97 ? 11.884 5.733 -4.892 1.00 80.12 97 ASP A N 1
ATOM 757 C CA . ASP A 1 97 ? 13.071 6.583 -4.771 1.00 80.12 97 ASP A CA 1
ATOM 758 C C . ASP A 1 97 ? 14.332 5.758 -4.447 1.00 80.12 97 ASP A C 1
ATOM 760 O O . ASP A 1 97 ? 15.451 6.216 -4.651 1.00 80.12 97 ASP A O 1
ATOM 764 N N . VAL A 1 98 ? 14.151 4.513 -3.988 1.00 77.44 98 VAL A N 1
ATOM 765 C CA . VAL A 1 98 ? 15.231 3.583 -3.630 1.00 77.44 98 VAL A CA 1
ATOM 766 C C . VAL A 1 98 ? 15.580 2.641 -4.790 1.00 77.44 98 VAL A C 1
ATOM 768 O O . VAL A 1 98 ? 16.724 2.209 -4.920 1.00 77.44 98 VAL A O 1
ATOM 771 N N . ILE A 1 99 ? 14.614 2.301 -5.654 1.00 76.12 99 ILE A N 1
ATOM 772 C CA . ILE A 1 99 ? 14.838 1.420 -6.807 1.00 76.12 99 ILE A CA 1
ATOM 773 C C . ILE A 1 99 ? 14.051 1.850 -8.047 1.00 76.12 99 ILE A C 1
ATOM 775 O O . ILE A 1 99 ? 12.825 1.999 -8.034 1.00 76.12 99 ILE A O 1
ATOM 779 N N . ALA A 1 100 ? 14.763 1.931 -9.175 1.00 69.56 100 ALA A N 1
ATOM 780 C CA . ALA A 1 100 ? 14.178 2.257 -10.466 1.00 69.56 100 ALA A CA 1
ATOM 781 C C . ALA A 1 100 ? 13.020 1.312 -10.839 1.00 69.56 100 ALA A C 1
ATOM 783 O O . ALA A 1 100 ? 13.116 0.078 -10.785 1.00 69.56 100 ALA A O 1
ATOM 784 N N . GLY A 1 101 ? 11.913 1.924 -11.256 1.00 67.19 101 GLY A N 1
ATOM 785 C CA . GLY A 1 101 ? 10.711 1.238 -11.715 1.00 67.19 101 GLY A CA 1
ATOM 786 C C . GLY A 1 101 ? 9.751 0.808 -10.613 1.00 67.19 101 GLY A C 1
ATOM 787 O O . GLY A 1 101 ? 8.713 0.262 -10.968 1.00 67.19 101 GLY A O 1
ATOM 788 N N . GLY A 1 102 ? 10.065 1.044 -9.333 1.00 69.06 102 GLY A N 1
ATOM 789 C CA . GLY A 1 102 ? 9.131 0.871 -8.225 1.00 69.06 102 GLY A CA 1
ATOM 790 C C . GLY A 1 102 ? 8.634 -0.561 -8.024 1.00 69.06 102 GLY A C 1
ATOM 791 O O . GLY A 1 102 ? 7.956 -1.152 -8.868 1.00 69.06 102 GLY A O 1
ATOM 792 N N . ARG A 1 103 ? 8.975 -1.182 -6.894 1.00 85.12 103 ARG A N 1
ATOM 793 C CA . ARG A 1 103 ? 8.646 -2.604 -6.681 1.00 85.12 103 ARG A CA 1
ATOM 794 C C . ARG A 1 103 ? 7.538 -2.804 -5.677 1.00 85.12 103 ARG A C 1
ATOM 796 O O . ARG A 1 103 ? 6.717 -3.689 -5.894 1.00 85.12 103 ARG A O 1
ATOM 803 N N . ILE A 1 104 ? 7.493 -1.980 -4.642 1.00 91.44 104 ILE A N 1
ATOM 804 C CA . ILE A 1 104 ? 6.553 -2.125 -3.541 1.00 91.44 104 ILE A CA 1
ATOM 805 C C . ILE A 1 104 ? 5.804 -0.808 -3.391 1.00 91.44 104 ILE A C 1
ATOM 807 O O . ILE A 1 104 ? 6.407 0.243 -3.191 1.00 91.44 104 ILE A O 1
ATOM 811 N N . LEU A 1 105 ? 4.484 -0.878 -3.520 1.00 93.44 105 LEU A N 1
ATOM 812 C CA . LEU A 1 105 ? 3.558 0.214 -3.253 1.00 93.44 105 LEU A CA 1
ATOM 813 C C . LEU A 1 105 ? 2.575 -0.268 -2.197 1.00 93.44 105 LEU A C 1
ATOM 815 O O . LEU A 1 105 ? 1.877 -1.251 -2.412 1.00 93.44 105 LEU A O 1
ATOM 819 N N . ILE A 1 106 ? 2.495 0.423 -1.074 1.00 95.44 106 ILE A N 1
ATOM 820 C CA . ILE A 1 106 ? 1.530 0.133 -0.022 1.00 95.44 106 ILE A CA 1
ATOM 821 C C . ILE A 1 106 ? 0.490 1.238 -0.034 1.00 95.44 106 ILE A C 1
ATOM 823 O O . ILE A 1 106 ? 0.843 2.415 -0.048 1.00 95.44 106 ILE A O 1
ATOM 827 N N . ILE A 1 107 ? -0.782 0.853 -0.015 1.00 96.06 107 ILE A N 1
ATOM 828 C CA . ILE A 1 107 ? -1.910 1.779 0.068 1.00 96.06 107 ILE A CA 1
ATOM 829 C C . ILE A 1 107 ? -2.825 1.396 1.223 1.00 96.06 107 ILE A C 1
ATOM 831 O O . ILE A 1 107 ? -3.024 0.211 1.501 1.00 96.06 107 ILE A O 1
ATOM 835 N N . TRP A 1 108 ? -3.390 2.390 1.901 1.00 97.25 108 TRP A N 1
ATOM 836 C CA . TRP A 1 108 ? -4.285 2.148 3.029 1.00 97.25 108 TRP A CA 1
ATOM 837 C C . TRP A 1 108 ? -5.362 3.211 3.178 1.00 97.25 108 TRP A C 1
ATOM 839 O O . TRP A 1 108 ? -5.204 4.351 2.741 1.00 97.25 108 TRP A O 1
ATOM 849 N N . ASN A 1 109 ? -6.454 2.823 3.834 1.00 95.81 109 ASN A N 1
ATOM 850 C CA . ASN A 1 109 ? -7.512 3.737 4.233 1.00 95.81 109 ASN A CA 1
ATOM 851 C C . ASN A 1 109 ? -7.154 4.388 5.586 1.00 95.81 109 ASN A C 1
ATOM 853 O O . ASN A 1 109 ? -7.255 3.712 6.622 1.00 95.81 109 ASN A O 1
ATOM 857 N N . PRO A 1 110 ? -6.799 5.688 5.621 1.00 95.44 110 PRO A N 1
ATOM 858 C CA . PRO A 1 110 ? -6.410 6.367 6.853 1.00 95.44 110 PRO A CA 1
ATOM 859 C C . PRO A 1 110 ? -7.564 6.505 7.855 1.00 95.44 110 PRO A C 1
ATOM 861 O O . PRO A 1 110 ? -7.315 6.819 9.017 1.00 95.44 110 PRO A O 1
ATOM 864 N N . ALA A 1 111 ? -8.819 6.264 7.464 1.00 93.00 111 ALA A N 1
ATOM 865 C CA . ALA A 1 111 ? -9.944 6.245 8.399 1.00 93.00 111 ALA A CA 1
ATOM 866 C C . ALA A 1 111 ? -9.916 5.022 9.335 1.00 93.00 111 ALA A C 1
ATOM 868 O O . ALA A 1 111 ? -10.445 5.084 10.441 1.00 93.00 111 ALA A O 1
ATOM 869 N N . VAL A 1 112 ? -9.287 3.917 8.914 1.00 92.75 112 VAL A N 1
ATOM 870 C CA . VAL A 1 112 ? -9.284 2.643 9.658 1.00 92.75 112 VAL A CA 1
ATOM 871 C C . VAL A 1 112 ? -7.934 2.373 10.313 1.00 92.75 112 VAL A C 1
ATOM 873 O O . VAL A 1 112 ? -7.874 1.934 11.464 1.00 92.75 112 VAL A O 1
ATOM 876 N N . ILE A 1 113 ? -6.849 2.632 9.581 1.00 95.00 113 ILE A N 1
ATOM 877 C CA . ILE A 1 113 ? -5.496 2.272 9.995 1.00 95.00 113 ILE A CA 1
ATOM 878 C C . ILE A 1 113 ? -4.564 3.476 9.895 1.00 95.00 113 ILE A C 1
ATOM 88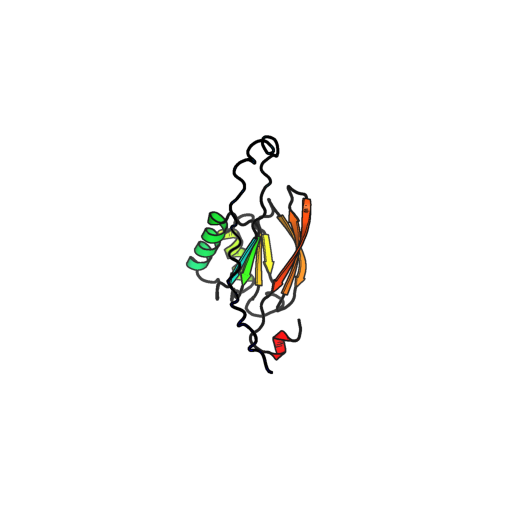0 O O . ILE A 1 113 ? -4.595 4.230 8.924 1.00 95.00 113 ILE A O 1
ATOM 884 N N . ASP A 1 114 ? -3.745 3.656 10.922 1.00 95.69 114 ASP A N 1
ATOM 885 C CA . ASP A 1 114 ? -2.580 4.528 10.881 1.00 95.69 114 ASP A CA 1
ATOM 886 C C . ASP A 1 114 ? -1.350 3.681 10.538 1.00 95.69 114 ASP A C 1
ATOM 888 O O . ASP A 1 114 ? -1.102 2.655 11.178 1.00 95.69 114 ASP A O 1
ATOM 892 N N . LEU A 1 115 ? -0.624 4.067 9.493 1.00 97.12 115 LEU A N 1
ATOM 893 C CA . LEU A 1 115 ? 0.524 3.325 8.986 1.00 97.12 115 LEU A CA 1
ATOM 894 C C . LEU A 1 115 ? 1.726 4.260 8.920 1.00 97.12 115 LEU A C 1
ATOM 896 O O . LEU A 1 115 ? 1.733 5.227 8.162 1.00 97.12 115 LEU A O 1
ATOM 900 N N . VAL A 1 116 ? 2.756 3.937 9.697 1.00 96.75 116 VAL A N 1
ATOM 901 C CA . VAL A 1 116 ? 3.984 4.728 9.791 1.00 96.75 116 VAL A CA 1
ATOM 902 C C . VAL A 1 116 ? 5.148 3.897 9.253 1.00 96.75 116 VAL A C 1
ATOM 904 O O . VAL A 1 116 ? 5.548 2.933 9.919 1.00 96.75 116 VAL A O 1
ATOM 907 N N . PRO A 1 117 ? 5.709 4.240 8.079 1.00 95.81 117 PRO A N 1
ATOM 908 C CA . PRO A 1 117 ? 6.944 3.636 7.592 1.00 95.81 117 PRO A CA 1
ATOM 909 C C . PRO A 1 117 ? 8.079 3.837 8.599 1.00 95.8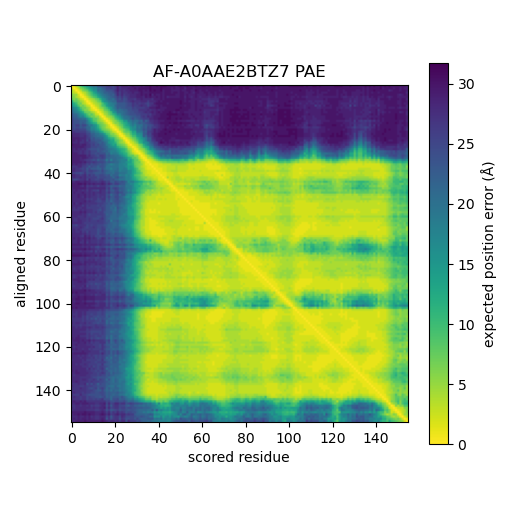1 117 PRO A C 1
ATOM 911 O O . PRO A 1 117 ? 8.218 4.907 9.193 1.00 95.81 117 PRO A O 1
ATOM 914 N N . LYS A 1 118 ? 8.855 2.781 8.829 1.00 96.31 118 LYS A N 1
ATOM 915 C CA . LYS A 1 118 ? 10.011 2.764 9.733 1.00 96.31 118 LYS A CA 1
ATOM 916 C C . LYS A 1 118 ? 11.310 2.558 8.983 1.00 96.31 118 LYS A C 1
ATOM 918 O O . LYS A 1 118 ? 12.288 3.208 9.321 1.00 96.31 118 LYS A O 1
ATOM 923 N N . ASP A 1 119 ? 11.280 1.703 7.970 1.00 93.44 119 ASP A N 1
ATOM 924 C CA . ASP A 1 119 ? 12.404 1.484 7.074 1.00 93.44 119 ASP A CA 1
ATOM 925 C C . ASP A 1 119 ? 11.898 1.188 5.658 1.00 93.44 119 ASP A C 1
ATOM 927 O O . ASP A 1 119 ? 10.848 0.556 5.482 1.00 93.44 119 ASP A O 1
ATOM 931 N N . ILE A 1 120 ? 12.616 1.690 4.654 1.00 92.38 120 ILE A N 1
ATOM 932 C CA . ILE A 1 120 ? 12.287 1.529 3.235 1.00 92.38 120 ILE A CA 1
ATOM 933 C C . ILE A 1 120 ? 13.569 1.160 2.496 1.00 92.38 120 ILE A C 1
ATOM 935 O O . ILE A 1 120 ? 14.469 1.980 2.335 1.00 92.38 120 ILE A O 1
ATOM 939 N N . SER A 1 121 ? 13.610 -0.063 1.984 1.00 89.44 121 SER A N 1
ATOM 940 C CA . SER A 1 121 ? 14.727 -0.610 1.224 1.00 89.44 121 SER A CA 1
ATOM 941 C C . SER A 1 121 ? 14.275 -1.076 -0.172 1.00 89.44 121 SER A C 1
ATOM 943 O O . SER A 1 121 ? 13.072 -1.116 -0.480 1.00 89.44 121 SER A O 1
ATOM 945 N N . PRO A 1 122 ? 15.207 -1.467 -1.065 1.00 86.56 122 PRO A N 1
ATOM 946 C CA . PRO A 1 122 ? 14.847 -1.991 -2.384 1.00 86.56 122 PRO A CA 1
ATOM 947 C C . PRO A 1 122 ? 13.935 -3.228 -2.330 1.00 86.56 122 PRO A C 1
ATOM 949 O O . PRO A 1 122 ? 13.203 -3.496 -3.287 1.00 86.56 122 PRO A O 1
ATOM 952 N N . GLN A 1 123 ? 13.991 -3.988 -1.231 1.00 87.62 123 GLN A N 1
ATOM 953 C CA . GLN A 1 123 ? 13.308 -5.274 -1.079 1.00 87.62 123 GLN A CA 1
ATOM 954 C C . GLN A 1 123 ? 12.256 -5.297 0.014 1.00 87.62 123 GLN A C 1
ATOM 956 O O . GLN A 1 123 ? 11.405 -6.179 -0.020 1.00 87.62 123 GLN A O 1
ATOM 961 N N . VAL A 1 124 ? 12.295 -4.374 0.971 1.00 91.31 124 VAL A N 1
ATOM 962 C CA . VAL A 1 124 ? 11.410 -4.400 2.133 1.00 91.31 124 VAL A CA 1
ATOM 963 C C . VAL A 1 124 ? 10.887 -3.001 2.407 1.00 91.31 124 VAL A C 1
ATOM 965 O O . VAL A 1 124 ? 11.633 -2.030 2.377 1.00 91.31 124 VAL A O 1
ATOM 968 N N . ILE A 1 125 ? 9.598 -2.899 2.711 1.00 94.25 125 ILE A N 1
ATOM 969 C CA . ILE A 1 125 ? 9.047 -1.740 3.407 1.00 94.25 125 ILE A CA 1
ATOM 970 C C . ILE A 1 125 ? 8.539 -2.218 4.760 1.00 94.25 125 ILE A C 1
ATOM 972 O O . ILE A 1 125 ? 7.609 -3.026 4.825 1.00 94.25 125 ILE A O 1
ATOM 976 N N . HIS A 1 126 ? 9.159 -1.730 5.829 1.00 96.06 126 HIS A N 1
ATOM 977 C CA . HIS A 1 126 ? 8.784 -2.030 7.201 1.00 96.06 126 HIS A CA 1
ATOM 978 C C . HIS A 1 126 ? 7.942 -0.893 7.777 1.00 96.06 126 HIS A C 1
ATOM 980 O O . HIS A 1 126 ? 8.325 0.278 7.719 1.00 96.06 126 HIS A O 1
ATOM 986 N N . CYS A 1 127 ? 6.795 -1.226 8.360 1.00 97.50 127 CYS A N 1
ATOM 987 C CA . CYS A 1 127 ? 5.841 -0.261 8.887 1.00 97.50 127 CYS A CA 1
ATOM 988 C C . CYS A 1 127 ? 5.378 -0.647 10.289 1.00 97.50 127 CYS A C 1
ATOM 990 O O . CYS A 1 127 ? 5.176 -1.819 10.603 1.00 97.50 127 CYS A O 1
ATOM 992 N N . ARG A 1 128 ? 5.086 0.368 11.102 1.00 97.62 128 ARG A N 1
ATOM 993 C CA . ARG A 1 128 ? 4.214 0.223 12.266 1.00 97.62 128 ARG A CA 1
ATOM 994 C C . ARG A 1 128 ? 2.778 0.495 11.829 1.00 97.62 128 ARG A C 1
ATOM 996 O O . ARG A 1 128 ? 2.494 1.563 11.295 1.00 97.62 128 ARG A O 1
ATOM 1003 N N . ALA A 1 129 ? 1.887 -0.452 12.079 1.00 96.81 129 ALA A N 1
ATOM 1004 C CA . ALA A 1 129 ? 0.465 -0.352 11.801 1.00 96.81 129 ALA A CA 1
ATOM 1005 C C . ALA A 1 129 ? -0.317 -0.227 13.111 1.00 96.81 129 ALA A C 1
ATOM 1007 O O . ALA A 1 129 ? -0.037 -0.945 14.072 1.00 96.81 129 ALA A O 1
ATOM 1008 N N . LYS A 1 130 ? -1.308 0.664 13.153 1.00 95.56 130 LYS A N 1
ATOM 1009 C CA . LYS A 1 130 ? -2.203 0.839 14.297 1.00 95.56 130 LYS A CA 1
ATOM 1010 C C . LYS A 1 130 ? -3.656 0.913 13.844 1.00 95.56 130 LYS A C 1
ATOM 1012 O O . LYS A 1 130 ? -4.027 1.782 13.059 1.00 95.56 130 LYS A O 1
ATOM 1017 N N . ASN A 1 131 ? -4.494 0.027 14.376 1.00 93.00 131 ASN A N 1
ATOM 1018 C CA . ASN A 1 131 ? -5.943 0.138 14.235 1.00 93.00 131 ASN A CA 1
ATOM 1019 C C . ASN A 1 131 ? -6.448 1.343 15.028 1.00 93.00 131 ASN A C 1
ATOM 1021 O O . ASN A 1 131 ? -6.170 1.450 16.223 1.00 93.00 131 ASN A O 1
ATOM 1025 N N . LYS A 1 132 ? -7.237 2.218 14.406 1.00 90.81 132 LYS A N 1
ATOM 1026 C CA . LYS A 1 132 ? -7.795 3.381 15.110 1.00 90.81 132 LYS A CA 1
ATOM 1027 C C . LYS A 1 132 ? -8.960 3.034 16.041 1.00 90.81 132 LYS A C 1
ATOM 1029 O O . LYS A 1 132 ? -9.135 3.691 17.058 1.00 90.81 132 LYS A O 1
ATOM 1034 N N . SER A 1 133 ? -9.729 1.997 15.732 1.00 89.69 133 SER A N 1
ATOM 1035 C CA . SER A 1 133 ? -10.858 1.535 16.545 1.00 89.69 133 SER A CA 1
ATOM 1036 C C . SER A 1 133 ? -10.403 0.674 17.725 1.00 89.69 133 SER A C 1
ATOM 1038 O O . SER A 1 133 ? -10.713 0.999 18.864 1.00 89.69 133 SER A O 1
ATOM 1040 N N . SER A 1 134 ? -9.627 -0.385 17.482 1.00 89.31 134 SER A N 1
ATOM 1041 C CA . SER A 1 134 ? -9.189 -1.301 18.546 1.00 89.31 134 SER A CA 1
ATOM 1042 C C . SER A 1 134 ? -7.921 -0.855 19.272 1.00 89.31 134 SER A C 1
ATOM 1044 O O . SER A 1 134 ? -7.519 -1.502 20.232 1.00 89.31 134 SER A O 1
ATOM 1046 N N . GLN A 1 135 ? -7.249 0.200 18.793 1.00 90.06 135 GLN A N 1
ATOM 1047 C CA . GLN A 1 135 ? -5.943 0.679 19.277 1.00 90.06 135 GLN A CA 1
ATOM 1048 C C . GLN A 1 135 ? -4.789 -0.337 19.160 1.00 90.06 135 GLN A C 1
ATOM 1050 O O . GLN A 1 135 ? -3.639 0.006 19.457 1.00 90.06 135 GLN A O 1
ATOM 1055 N N . LEU A 1 136 ? -5.055 -1.548 18.655 1.00 91.06 136 LEU A N 1
ATOM 1056 C CA . LEU A 1 136 ? -4.060 -2.587 18.4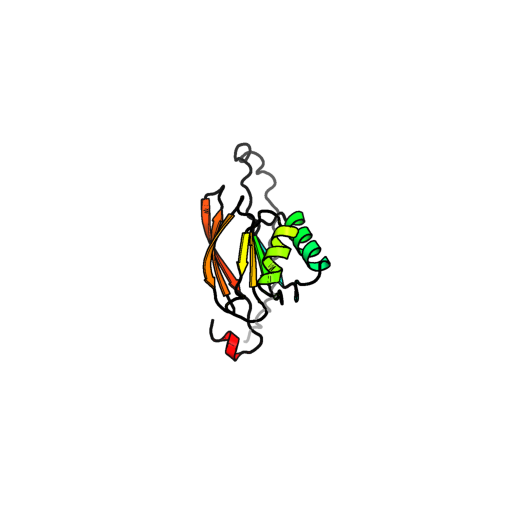21 1.00 91.06 136 LEU A CA 1
ATOM 1057 C C . LEU A 1 136 ? -2.960 -2.070 17.492 1.00 91.06 136 LEU A C 1
ATOM 1059 O O . LEU A 1 136 ? -3.240 -1.600 16.388 1.00 91.06 136 LEU A O 1
ATOM 1063 N N . SER A 1 137 ? -1.713 -2.187 17.942 1.00 94.19 137 SER A N 1
ATOM 1064 C CA . SER A 1 137 ? -0.525 -1.807 17.183 1.00 94.19 137 SER A CA 1
ATOM 1065 C C . SER A 1 137 ? 0.357 -3.022 16.935 1.00 94.19 137 SER A C 1
ATOM 1067 O O . SER A 1 137 ? 0.578 -3.816 17.844 1.00 94.19 137 SER A O 1
ATOM 1069 N N . PHE A 1 138 ? 0.891 -3.142 15.727 1.00 95.38 138 PHE A N 1
ATOM 1070 C CA . PHE A 1 138 ? 1.798 -4.216 15.333 1.00 95.38 138 PHE A CA 1
ATOM 1071 C C . PHE A 1 138 ? 2.780 -3.719 14.271 1.00 95.38 138 PHE A C 1
ATOM 1073 O O . PHE A 1 138 ? 2.596 -2.654 13.677 1.00 95.38 138 PHE A O 1
ATOM 1080 N N . TYR A 1 139 ? 3.834 -4.490 14.038 1.00 97.12 139 TYR A N 1
ATOM 1081 C CA . TYR A 1 139 ? 4.754 -4.254 12.934 1.00 97.12 139 TYR A CA 1
ATOM 1082 C C . TYR A 1 139 ? 4.411 -5.163 11.759 1.00 97.12 139 TYR A C 1
ATOM 1084 O O . TYR A 1 139 ? 4.038 -6.320 11.946 1.00 97.12 139 TYR A O 1
ATOM 1092 N N . ILE A 1 140 ? 4.530 -4.628 10.548 1.00 96.00 140 ILE A N 1
ATOM 1093 C CA . ILE A 1 140 ? 4.297 -5.353 9.303 1.00 96.00 140 ILE A CA 1
ATOM 1094 C C . ILE A 1 140 ? 5.389 -5.006 8.297 1.00 96.00 140 ILE A C 1
ATOM 1096 O O . ILE A 1 140 ? 5.755 -3.842 8.143 1.00 96.00 140 ILE A O 1
ATOM 1100 N N . SER A 1 141 ? 5.892 -6.024 7.607 1.00 95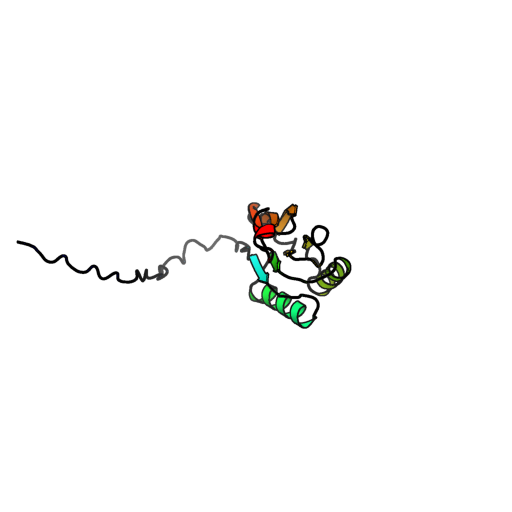.19 141 SER A N 1
ATOM 1101 C CA . SER A 1 141 ? 6.874 -5.874 6.536 1.00 95.19 141 SER A CA 1
ATOM 1102 C C . SER A 1 141 ? 6.288 -6.359 5.220 1.00 95.19 141 SER A C 1
ATOM 1104 O O . SER A 1 141 ? 5.722 -7.449 5.147 1.00 95.19 141 SER A O 1
ATOM 1106 N N . PHE A 1 142 ? 6.455 -5.561 4.171 1.00 93.00 142 PHE A N 1
ATOM 1107 C CA . PHE A 1 142 ? 6.132 -5.937 2.802 1.00 93.00 142 PHE A CA 1
ATOM 1108 C C . PHE A 1 142 ? 7.432 -6.219 2.068 1.00 93.00 142 PHE A C 1
ATOM 1110 O O . PHE A 1 142 ? 8.216 -5.298 1.851 1.00 93.00 142 PHE A O 1
ATOM 1117 N N . THR A 1 143 ? 7.648 -7.480 1.697 1.00 90.19 143 THR A N 1
ATOM 1118 C CA . THR A 1 143 ? 8.912 -7.937 1.112 1.00 90.19 143 THR A CA 1
ATOM 1119 C C . THR A 1 143 ? 8.732 -8.378 -0.336 1.00 90.19 143 THR A C 1
ATOM 1121 O O . THR A 1 143 ? 7.773 -9.067 -0.684 1.00 90.19 143 THR A O 1
ATOM 1124 N N . TYR A 1 144 ? 9.693 -8.018 -1.180 1.00 85.38 144 TYR A N 1
ATOM 1125 C CA . TYR A 1 144 ? 9.845 -8.492 -2.545 1.00 85.38 144 TYR A CA 1
ATOM 1126 C C . TYR A 1 144 ? 11.308 -8.873 -2.802 1.00 85.38 144 TYR A C 1
ATOM 1128 O O . TYR A 1 144 ? 12.197 -8.024 -2.798 1.00 85.38 144 TYR A O 1
ATOM 1136 N N . GLY A 1 145 ? 11.561 -10.158 -3.054 1.00 78.25 145 GLY A N 1
ATOM 1137 C CA . GLY A 1 145 ? 12.903 -10.642 -3.376 1.00 78.25 145 GLY A CA 1
ATOM 1138 C C . GLY A 1 145 ? 13.329 -10.225 -4.784 1.00 78.25 145 GLY A C 1
ATOM 1139 O O . GLY A 1 145 ? 12.637 -10.527 -5.759 1.00 78.25 145 GLY A O 1
ATOM 1140 N N . LEU A 1 146 ? 14.485 -9.562 -4.917 1.00 69.56 146 LEU A N 1
ATOM 1141 C CA . LEU A 1 146 ? 15.035 -9.258 -6.241 1.00 69.56 146 LEU A CA 1
ATOM 1142 C C . LEU A 1 146 ? 15.501 -10.535 -6.956 1.00 69.56 146 LEU A C 1
ATOM 1144 O O . LEU A 1 146 ? 15.758 -11.589 -6.372 1.00 69.56 146 LEU A O 1
ATOM 1148 N N . TYR A 1 147 ? 15.579 -1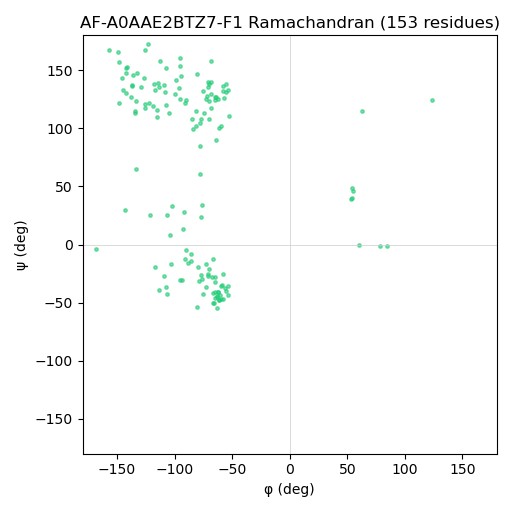0.433 -8.276 1.00 68.25 147 TYR A N 1
ATOM 1149 C CA . TYR A 1 147 ? 15.728 -11.566 -9.181 1.00 68.25 147 TYR A CA 1
ATOM 1150 C C . TYR A 1 147 ? 17.082 -12.283 -9.055 1.00 68.25 147 TYR A C 1
ATOM 1152 O O . TYR A 1 147 ? 17.116 -13.497 -9.250 1.00 68.25 147 TYR A O 1
ATOM 1160 N N . THR A 1 148 ? 18.171 -11.613 -8.655 1.00 61.28 148 THR A N 1
ATOM 1161 C CA . THR A 1 148 ? 19.478 -12.280 -8.483 1.00 61.28 148 THR A CA 1
ATOM 1162 C C . THR A 1 148 ? 19.725 -12.733 -7.045 1.00 61.28 148 THR A C 1
ATOM 1164 O O . THR A 1 148 ? 19.353 -12.058 -6.086 1.00 61.28 148 THR A O 1
ATOM 1167 N N . VAL A 1 149 ? 20.413 -13.870 -6.893 1.00 61.69 149 VAL A N 1
ATOM 1168 C CA . VAL A 1 149 ? 20.835 -14.408 -5.585 1.00 61.69 149 VAL A CA 1
ATOM 1169 C C . VAL A 1 149 ? 21.677 -13.392 -4.812 1.00 61.69 149 VAL A C 1
ATOM 1171 O O . VAL A 1 149 ? 21.507 -13.262 -3.607 1.00 61.69 149 VAL A O 1
ATOM 1174 N N . VAL A 1 150 ? 22.533 -12.632 -5.505 1.00 61.84 150 VAL A N 1
ATOM 1175 C CA . VAL A 1 150 ? 23.381 -11.596 -4.895 1.00 61.84 150 VAL A CA 1
ATOM 1176 C C . VAL A 1 150 ? 22.531 -10.505 -4.246 1.00 61.84 150 VAL A C 1
ATOM 1178 O O . VAL A 1 150 ? 22.740 -10.192 -3.080 1.00 61.84 150 VAL A O 1
ATOM 1181 N N . HIS A 1 151 ? 21.516 -9.992 -4.945 1.00 58.59 151 HIS A N 1
ATOM 1182 C CA . HIS A 1 151 ? 20.658 -8.954 -4.381 1.00 58.59 151 HIS A CA 1
ATOM 1183 C C . HIS A 1 151 ? 19.749 -9.487 -3.264 1.00 58.59 151 HIS A C 1
ATOM 1185 O O . HIS A 1 151 ? 19.382 -8.719 -2.388 1.00 58.59 151 HIS A O 1
ATOM 1191 N N . ARG A 1 152 ? 19.377 -10.777 -3.246 1.00 59.00 152 ARG A N 1
ATOM 1192 C CA . ARG A 1 152 ? 18.582 -11.366 -2.142 1.00 59.00 152 ARG A CA 1
ATOM 1193 C C . ARG A 1 152 ? 19.358 -11.501 -0.830 1.00 59.00 152 ARG A C 1
ATOM 1195 O O . ARG A 1 152 ? 18.733 -11.655 0.209 1.00 59.00 152 ARG A O 1
ATOM 1202 N N . ARG A 1 153 ? 20.696 -11.502 -0.881 1.00 59.41 153 ARG A N 1
ATOM 1203 C CA . ARG A 1 153 ? 21.556 -11.688 0.300 1.00 59.41 153 ARG A CA 1
ATOM 1204 C C . ARG A 1 153 ? 21.710 -10.428 1.147 1.00 59.41 153 ARG A C 1
ATOM 1206 O O . ARG A 1 153 ? 22.096 -10.555 2.297 1.00 59.41 153 ARG A O 1
ATOM 1213 N N . SER A 1 154 ? 21.436 -9.248 0.593 1.00 58.69 154 SER A N 1
ATOM 1214 C CA . SER A 1 154 ? 21.580 -7.971 1.303 1.00 58.69 154 SER A CA 1
ATOM 1215 C C . SER A 1 154 ? 20.293 -7.522 2.015 1.00 58.69 154 SER A C 1
ATOM 1217 O O . SER A 1 154 ? 20.055 -6.317 2.094 1.00 58.69 154 SER A O 1
ATOM 1219 N N . MET A 1 155 ? 19.428 -8.460 2.423 1.00 54.28 155 MET A N 1
ATOM 1220 C CA . MET A 1 155 ? 18.268 -8.150 3.273 1.00 54.28 155 MET A CA 1
ATOM 1221 C C . MET A 1 155 ? 18.697 -7.928 4.716 1.00 54.28 155 MET A C 1
ATOM 1223 O O . MET A 1 155 ? 19.556 -8.706 5.186 1.00 54.28 155 MET A O 1
#

Foldseek 3Di:
DDDDDDDDDDDPPPDDPPDDPPPPPPCPPDDPQPDADEEEDALLAQPDVVSLVVVLCVCVVRVHFKYKYFNHLDDPVVVVVSCCVSPNQKDKDFQCVQDPRTGIIMIGRPVFKDWAFDDHHPFKTKIWIAGPRVRDIDIDIDGDADDDPVSNVVD

InterPro domains:
  IPR036691 Endonuclease/exonuclease/phosphatase superfamily [G3DSA:3.60.10.10] (33-152)
  IPR036691 Endonuclease/exonuclease/phosphatase superfamily [SSF56219] (32-146)

Sequence (155 aa):
MRAGLPGINVTPYAGDYSLPKSENAAWRGVPPTITMRIGFWNVRGFNRPLKHNGVAHLIKNNRLCLLGILETKLTTSAIARIINRTFPGWCQTNNFDVIAGGRILIIWNPAVIDL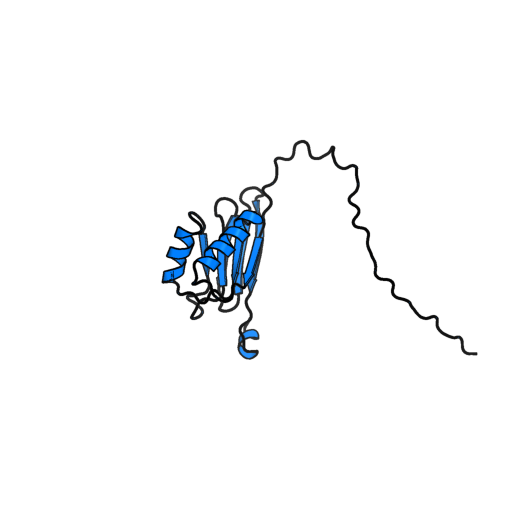VPKDISPQVIHCRAKNKSSQLSFYISFTYGLYTVVHRRSM

pLDDT: mean 77.37, std 21.42, range [30.02, 97.62]

Solvent-accessible surface area (backbone atoms only — not comparable to full-atom values): 9572 Å² total; per-residue (Å²): 140,81,84,84,80,79,83,83,80,84,74,81,87,77,75,80,84,72,77,77,95,75,76,86,73,85,62,89,77,63,73,84,72,85,73,87,31,75,50,74,44,77,64,77,41,59,81,49,69,70,49,54,51,50,52,48,48,52,33,62,77,66,54,43,42,34,38,38,38,27,42,27,62,42,56,78,81,55,47,61,58,50,40,54,72,74,39,68,82,47,47,76,53,67,26,43,95,69,30,90,45,21,44,47,39,36,39,31,36,62,89,52,36,48,76,44,80,76,47,76,42,76,40,38,42,32,28,43,39,28,35,68,85,81,62,52,66,51,78,50,72,53,75,49,81,55,93,47,72,72,65,51,68,77,114

Radius of gyration: 22.02 Å; Cα contacts (8 Å, |Δi|>4): 241; chains: 1; bounding box: 49×76×42 Å

Organism: NCBI:txid2727404

Secondary structure (DSSP, 8-state):
--PPPPP-------------TT--STTTTS-------EEEEE-S---SHHHHHHHHHHHHHHT-SEEEEE-----HHHHHHHHHHHSTT-EEEE-TTTSTT--EEEEE-TTTEEEEEEEE-SSEEEEEEEETTT--EEEEEEE---SSHHHHTT-

Mean predicted aligned error: 12.38 Å

Nearest PDB structures (foldseek):
  7n94-assembly2_B  TM=7.146E-01  e=3.819E-06  Homo sapiens
  2v0r-assembly2_B  TM=7.254E-01  e=9.949E-06  Homo sapiens
  6bou-assembly2_B  TM=6.311E-01  e=3.533E-03  Homo sapiens
  9dp4-assembly2_B  TM=6.291E-01  e=3.314E-03  Homo sapiens
  1wv4-assembly1_A  TM=3.373E-01  e=8.513E+00  Escherichia coli